Protein AF-A0A1Z4GR09-F1 (afdb_monomer)

Sequence (61 aa):
MEEREKLLDLGARKLRQFCKERRIQGYSTVYNRKKLDGLVDFLIAQQVTSAQVVKCVEMLA

pLDDT: mean 92.84, std 7.58, range [58.03, 96.94]

Secondary structure (DSSP, 8-state):
--HHHHHHHHHHHHHHHHHHHTT-SSHHHHHHHHHHHHHHHHHHHTT--HHHHHHHHHTT-

Organism: NCBI:txid1085406

Radius of gyration: 10.37 Å; Cα contacts (8 Å, |Δi|>4): 50; chains: 1; bounding box: 25×24×22 Å

Solvent-accessible surface area (backbone atoms only — not comparable to full-atom values): 3556 Å² total; per-residue (Å²): 133,55,70,66,56,52,40,55,74,58,33,65,65,53,55,51,50,39,32,58,78,70,62,56,76,63,52,68,62,36,29,73,76,46,38,59,65,36,38,42,54,56,35,49,77,69,70,53,50,47,68,60,41,49,59,56,53,62,76,74,110

Mean predicted aligned error: 3.02 Å

Structure (mmCIF, N/CA/C/O backbone):
data_AF-A0A1Z4GR09-F1
#
_entry.id   AF-A0A1Z4GR09-F1
#
loop_
_atom_site.group_PDB
_atom_site.id
_atom_site.type_symbol
_atom_site.label_atom_id
_atom_site.label_alt_id
_atom_site.label_comp_id
_atom_site.label_asym_id
_atom_site.label_entity_id
_atom_site.label_seq_id
_atom_site.pdbx_PDB_ins_code
_atom_site.Cartn_x
_atom_site.Cartn_y
_atom_site.Cartn_z
_atom_site.occupancy
_atom_site.B_iso_or_equiv
_atom_site.auth_seq_id
_atom_site.auth_comp_id
_atom_site.auth_asym_id
_atom_site.auth_atom_id
_atom_site.pdbx_PDB_model_num
ATOM 1 N N . MET A 1 1 ? 18.121 -4.893 0.511 1.00 59.59 1 MET A N 1
ATOM 2 C CA . MET A 1 1 ? 16.762 -4.760 -0.035 1.00 59.59 1 MET A CA 1
ATOM 3 C C . MET A 1 1 ? 16.182 -3.474 0.508 1.00 59.59 1 MET A C 1
ATOM 5 O O . MET A 1 1 ? 15.996 -3.356 1.722 1.00 59.59 1 MET A O 1
ATOM 9 N N . GLU A 1 2 ? 16.043 -2.488 -0.365 1.00 89.31 2 GLU A N 1
ATOM 10 C CA . GLU A 1 2 ? 15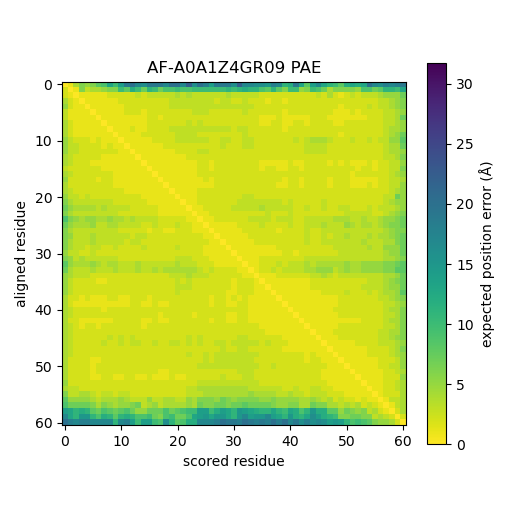.518 -1.170 -0.014 1.00 89.31 2 GLU A CA 1
ATOM 11 C C . GLU A 1 2 ? 14.032 -1.294 0.362 1.00 89.31 2 GLU A C 1
ATOM 13 O O . GLU A 1 2 ? 13.333 -2.185 -0.121 1.00 89.31 2 GLU A O 1
ATOM 18 N N . GLU A 1 3 ? 13.518 -0.439 1.250 1.00 93.19 3 GLU A N 1
ATOM 19 C CA . GLU A 1 3 ? 12.127 -0.555 1.721 1.00 93.19 3 GLU A CA 1
ATOM 20 C C . GLU A 1 3 ? 11.113 -0.436 0.573 1.00 93.19 3 GLU A C 1
ATOM 22 O O . GLU A 1 3 ? 10.067 -1.088 0.569 1.00 93.19 3 GLU A O 1
ATOM 27 N N . ARG A 1 4 ? 11.484 0.335 -0.451 1.00 94.88 4 ARG A N 1
ATOM 28 C CA . ARG A 1 4 ? 10.757 0.462 -1.709 1.00 94.88 4 ARG A CA 1
ATOM 29 C C . A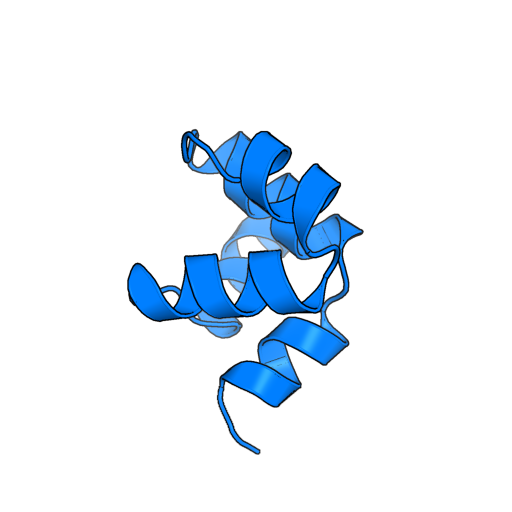RG A 1 4 ? 10.587 -0.872 -2.434 1.00 94.88 4 ARG A C 1
ATOM 31 O O . ARG A 1 4 ? 9.473 -1.186 -2.842 1.00 94.88 4 ARG A O 1
ATOM 38 N N . GLU A 1 5 ? 11.651 -1.664 -2.557 1.00 95.88 5 GLU A N 1
ATOM 39 C CA . GLU A 1 5 ? 11.617 -2.979 -3.216 1.00 95.88 5 GLU A CA 1
ATOM 40 C C . GLU A 1 5 ? 10.690 -3.940 -2.469 1.00 95.88 5 GLU A C 1
ATOM 42 O O . GLU A 1 5 ? 9.824 -4.567 -3.071 1.00 95.88 5 GLU A O 1
ATOM 47 N N . LYS A 1 6 ? 10.777 -3.969 -1.134 1.00 96.00 6 LYS A N 1
ATOM 48 C CA . LYS A 1 6 ? 9.894 -4.812 -0.314 1.00 96.00 6 LYS A CA 1
ATOM 49 C C . LYS A 1 6 ? 8.422 -4.450 -0.496 1.00 96.00 6 LYS A C 1
ATOM 51 O O . LYS A 1 6 ? 7.566 -5.327 -0.552 1.00 96.00 6 LYS A O 1
ATOM 56 N N . LEU A 1 7 ? 8.103 -3.157 -0.555 1.00 96.00 7 LEU A N 1
ATOM 57 C CA . LEU A 1 7 ? 6.733 -2.693 -0.778 1.00 96.00 7 LEU A CA 1
ATOM 58 C C . LEU A 1 7 ? 6.243 -3.019 -2.196 1.00 96.00 7 LEU A C 1
ATOM 60 O O . LEU A 1 7 ? 5.073 -3.373 -2.358 1.00 96.00 7 LEU A O 1
ATOM 64 N N . LEU A 1 8 ? 7.118 -2.943 -3.203 1.00 96.31 8 LEU A N 1
ATOM 65 C CA . LEU A 1 8 ? 6.812 -3.372 -4.570 1.00 96.31 8 LEU A CA 1
ATOM 66 C C . LEU A 1 8 ? 6.468 -4.866 -4.622 1.00 96.31 8 LEU A C 1
ATOM 68 O O . LEU A 1 8 ? 5.427 -5.218 -5.182 1.00 96.31 8 LEU A O 1
ATOM 72 N N . ASP A 1 9 ? 7.263 -5.712 -3.965 1.00 96.31 9 ASP A N 1
ATOM 73 C CA . ASP A 1 9 ? 7.067 -7.168 -3.920 1.00 96.31 9 ASP A CA 1
ATOM 74 C C . ASP A 1 9 ? 5.740 -7.581 -3.263 1.00 96.31 9 ASP A C 1
ATOM 76 O O . ASP A 1 9 ? 5.123 -8.578 -3.644 1.00 96.31 9 ASP A O 1
ATOM 80 N N . LEU A 1 10 ? 5.235 -6.797 -2.302 1.00 95.12 10 LEU A N 1
ATOM 81 C CA . LEU A 1 10 ? 3.916 -7.039 -1.699 1.00 95.12 10 LEU A CA 1
ATOM 82 C C . LEU A 1 10 ? 2.759 -6.824 -2.684 1.00 95.12 10 LEU A C 1
ATOM 84 O O . LEU A 1 10 ? 1.672 -7.389 -2.504 1.00 95.12 10 LEU A O 1
ATOM 88 N N . GLY A 1 11 ? 2.980 -6.004 -3.709 1.00 95.31 11 GLY A N 1
ATOM 89 C CA . GLY A 1 11 ? 2.035 -5.737 -4.778 1.00 95.31 11 GLY A CA 1
ATOM 90 C C . GLY A 1 11 ? 0.823 -4.890 -4.376 1.00 95.31 11 GLY A C 1
ATOM 91 O O . GLY A 1 11 ? 0.435 -4.731 -3.214 1.00 95.31 11 GLY A O 1
ATOM 92 N N . ALA A 1 12 ? 0.138 -4.365 -5.393 1.00 94.69 12 ALA A N 1
ATOM 93 C CA . ALA A 1 12 ? -0.946 -3.394 -5.223 1.00 94.69 12 ALA A CA 1
ATOM 94 C C . ALA A 1 12 ? -2.133 -3.904 -4.389 1.00 94.69 12 ALA A C 1
ATOM 96 O O . ALA A 1 12 ? -2.885 -3.104 -3.833 1.00 94.69 12 ALA A O 1
ATOM 97 N N . ARG A 1 13 ? -2.363 -5.220 -4.322 1.00 94.38 13 ARG A N 1
ATOM 98 C CA . ARG A 1 13 ? -3.471 -5.787 -3.540 1.00 94.38 13 ARG A CA 1
ATOM 99 C C . ARG A 1 13 ? -3.246 -5.585 -2.042 1.00 94.38 13 ARG A C 1
ATOM 101 O O . ARG A 1 13 ? -4.099 -4.974 -1.402 1.00 94.38 13 ARG A O 1
ATOM 108 N N . LYS A 1 14 ? -2.102 -6.040 -1.515 1.00 95.06 14 LYS A N 1
ATOM 109 C CA . LYS A 1 14 ? -1.771 -5.945 -0.085 1.00 95.06 14 LYS A CA 1
ATOM 110 C C . LYS A 1 14 ? -1.632 -4.491 0.357 1.00 95.06 14 LYS A C 1
ATOM 112 O O . LYS A 1 14 ? -2.219 -4.104 1.361 1.00 95.06 14 LYS A O 1
ATOM 117 N N . LEU A 1 15 ? -0.958 -3.661 -0.444 1.00 96.50 15 LEU A N 1
ATOM 118 C CA . LEU A 1 15 ? -0.803 -2.233 -0.144 1.00 96.50 15 LEU A CA 1
ATOM 119 C C . LEU A 1 15 ? -2.153 -1.501 -0.078 1.00 96.50 15 LEU A C 1
ATOM 121 O O . LEU A 1 15 ? -2.401 -0.735 0.851 1.00 96.50 15 LEU A O 1
ATOM 125 N N . ARG A 1 16 ? -3.062 -1.751 -1.034 1.00 95.25 16 ARG A N 1
ATOM 126 C CA . ARG A 1 16 ? -4.398 -1.131 -1.013 1.00 95.25 16 ARG A CA 1
ATOM 127 C C . ARG A 1 16 ? -5.254 -1.649 0.135 1.00 95.25 16 ARG A C 1
ATOM 129 O O . ARG A 1 16 ? -6.006 -0.862 0.698 1.00 95.25 16 ARG A O 1
ATOM 136 N N . GLN A 1 17 ? -5.155 -2.933 0.480 1.00 95.31 17 GLN A N 1
ATOM 137 C CA . GLN A 1 17 ? -5.836 -3.477 1.655 1.00 95.31 17 GLN A CA 1
ATOM 138 C C . GLN A 1 17 ? -5.349 -2.770 2.920 1.00 95.31 17 GLN A C 1
ATOM 140 O O . GLN A 1 17 ? -6.161 -2.175 3.613 1.00 95.31 17 GLN A O 1
ATOM 145 N N . PHE A 1 18 ? -4.036 -2.690 3.140 1.00 96.06 18 PHE A N 1
ATOM 146 C CA . PHE A 1 18 ? -3.466 -1.931 4.255 1.00 96.06 18 PHE A CA 1
ATOM 147 C C . PHE A 1 18 ? -3.982 -0.486 4.319 1.00 96.06 18 PHE A C 1
ATOM 149 O O . PHE A 1 18 ? -4.392 -0.027 5.383 1.00 96.06 18 PHE A O 1
ATOM 156 N N . CYS A 1 19 ? -4.027 0.220 3.184 1.00 95.69 19 CYS A N 1
ATOM 157 C 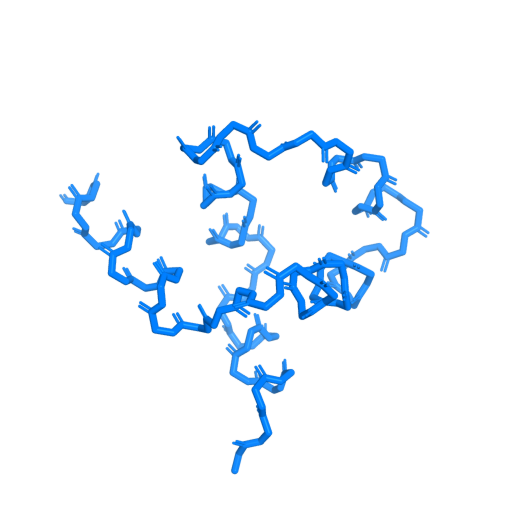CA . CYS A 1 19 ? -4.548 1.587 3.143 1.00 95.69 19 CYS A CA 1
ATOM 158 C C . CYS A 1 19 ? -6.023 1.673 3.558 1.00 95.69 19 CYS A C 1
ATOM 160 O O . CYS A 1 19 ? -6.398 2.617 4.250 1.00 95.69 19 CYS A O 1
ATOM 162 N N . LYS A 1 20 ? -6.857 0.704 3.153 1.00 94.50 20 LYS A N 1
ATOM 163 C CA . LYS A 1 20 ? -8.271 0.639 3.557 1.00 94.50 20 LYS A CA 1
ATOM 164 C C . LYS A 1 20 ? -8.408 0.449 5.064 1.00 94.50 20 LYS A C 1
ATOM 166 O O . LYS A 1 20 ? -9.123 1.214 5.701 1.00 94.50 20 LYS A O 1
ATOM 171 N N . GLU A 1 21 ? -7.674 -0.508 5.618 1.00 94.50 21 GLU A N 1
ATOM 172 C CA . GLU A 1 21 ? -7.727 -0.873 7.040 1.00 94.50 21 GLU A CA 1
ATOM 173 C C . GLU A 1 21 ? -7.219 0.253 7.938 1.00 94.50 21 GLU A C 1
ATOM 175 O O . GLU A 1 21 ? -7.818 0.594 8.955 1.00 94.50 21 GLU A O 1
ATOM 180 N N . ARG A 1 22 ? -6.143 0.919 7.513 1.00 93.94 22 ARG A N 1
ATOM 181 C CA . ARG A 1 22 ? -5.602 2.101 8.193 1.00 93.94 22 ARG A CA 1
ATOM 182 C C . ARG A 1 22 ? -6.362 3.389 7.878 1.00 93.94 22 ARG A C 1
ATOM 184 O O . ARG A 1 22 ? -5.991 4.436 8.397 1.00 93.94 22 ARG A O 1
ATOM 191 N N . ARG A 1 23 ? -7.410 3.327 7.045 1.00 93.81 23 ARG A N 1
ATOM 192 C CA . ARG A 1 23 ? -8.214 4.475 6.586 1.00 93.81 23 ARG A CA 1
ATOM 193 C C . ARG A 1 23 ? -7.349 5.617 6.033 1.00 93.81 23 ARG A C 1
ATOM 195 O O . ARG A 1 23 ? -7.688 6.790 6.183 1.00 93.81 23 ARG A O 1
ATOM 202 N N . ILE A 1 24 ? -6.238 5.270 5.380 1.00 93.94 24 ILE A N 1
ATOM 203 C CA . ILE A 1 24 ? -5.331 6.231 4.750 1.00 93.94 24 ILE A CA 1
ATOM 204 C C . ILE A 1 24 ? -6.092 6.916 3.616 1.00 93.94 24 ILE A C 1
ATOM 206 O O . ILE A 1 24 ? -6.701 6.257 2.776 1.00 93.94 24 ILE A O 1
ATOM 210 N N . GLN A 1 25 ? -6.075 8.244 3.584 1.00 94.06 25 GLN A N 1
ATOM 211 C CA . GLN A 1 25 ? -6.744 9.024 2.544 1.00 94.06 25 GLN A CA 1
ATOM 212 C C . GLN A 1 25 ? -5.810 9.266 1.352 1.00 94.06 25 GLN A C 1
ATOM 214 O O . GLN A 1 25 ? -4.594 9.230 1.483 1.00 94.06 25 GLN A O 1
ATOM 219 N N . GLY A 1 26 ? -6.360 9.486 0.157 1.00 93.00 26 GLY A N 1
ATOM 220 C CA . GLY A 1 26 ? -5.577 9.858 -1.033 1.00 93.00 26 GLY A CA 1
ATOM 221 C C . GLY A 1 26 ? -4.841 8.716 -1.749 1.00 93.00 26 GLY A C 1
ATOM 222 O O . GLY A 1 26 ? -4.487 8.882 -2.918 1.00 93.00 26 GLY A O 1
ATOM 223 N N . TYR A 1 27 ? -4.690 7.538 -1.129 1.00 94.75 27 TYR A N 1
ATOM 224 C CA . TYR A 1 27 ? -4.001 6.394 -1.751 1.00 94.75 27 TYR A CA 1
ATOM 225 C C . TYR A 1 27 ? -4.642 5.953 -3.079 1.00 94.75 27 TYR A C 1
ATOM 227 O O . TYR A 1 27 ? -3.940 5.553 -4.006 1.00 94.75 27 TYR A O 1
ATOM 235 N N . SER A 1 28 ? -5.972 6.047 -3.200 1.00 93.50 28 SER A N 1
ATOM 236 C CA . SER A 1 28 ? -6.710 5.698 -4.419 1.00 93.50 28 SER A CA 1
ATOM 237 C C . SER A 1 28 ? -6.392 6.656 -5.568 1.00 93.50 28 SER A C 1
ATOM 239 O O . SER A 1 28 ? -6.124 6.214 -6.684 1.00 93.50 28 SER A O 1
ATOM 241 N N . THR A 1 29 ? -6.351 7.960 -5.291 1.00 96.00 29 THR A N 1
ATOM 242 C CA . THR A 1 29 ? -5.977 8.996 -6.262 1.00 96.00 29 THR A CA 1
ATOM 243 C C . THR A 1 29 ? -4.544 8.805 -6.744 1.00 96.00 29 THR A C 1
ATOM 245 O O . THR A 1 29 ? -4.287 8.857 -7.948 1.00 96.00 29 THR A O 1
ATOM 248 N N . VAL A 1 30 ? -3.615 8.543 -5.820 1.00 95.19 30 VAL A N 1
ATOM 249 C CA . VAL A 1 30 ? -2.210 8.295 -6.161 1.00 95.19 30 VAL A CA 1
ATOM 250 C C . VAL A 1 30 ? -2.074 7.036 -7.015 1.00 95.19 30 VAL A C 1
ATOM 252 O O . VAL A 1 30 ? -1.463 7.092 -8.082 1.00 95.19 30 VAL A O 1
ATOM 255 N N . TYR A 1 31 ? -2.704 5.931 -6.608 1.00 94.31 31 TYR A N 1
ATOM 256 C CA . TYR A 1 31 ? -2.686 4.680 -7.364 1.00 94.31 31 TYR A CA 1
ATOM 257 C C . TYR A 1 31 ? -3.273 4.841 -8.773 1.00 94.31 31 TYR A C 1
ATOM 259 O O . TYR A 1 31 ? -2.744 4.297 -9.738 1.00 94.31 31 TYR A O 1
ATOM 267 N N . ASN A 1 32 ? -4.339 5.624 -8.937 1.00 93.88 32 ASN A N 1
ATOM 268 C CA . ASN A 1 32 ? -4.925 5.850 -10.257 1.00 93.88 32 ASN A CA 1
ATOM 269 C C . ASN A 1 32 ? -3.991 6.638 -11.187 1.00 93.88 32 ASN A C 1
ATOM 271 O O . ASN A 1 32 ? -3.934 6.328 -12.376 1.00 93.88 32 ASN A O 1
ATOM 275 N N . ARG A 1 33 ? -3.235 7.605 -10.649 1.00 94.00 33 ARG A N 1
ATOM 276 C CA . ARG A 1 33 ? -2.304 8.449 -11.420 1.00 94.00 33 ARG A CA 1
ATOM 277 C C . ARG A 1 33 ? -0.967 7.776 -11.718 1.00 94.00 33 ARG A C 1
ATOM 279 O O . ARG A 1 33 ? -0.462 7.898 -12.824 1.00 94.00 33 ARG A O 1
ATOM 286 N N . LYS A 1 34 ? -0.383 7.111 -10.722 1.00 93.38 34 LYS A N 1
ATOM 287 C CA . LYS A 1 34 ? 1.006 6.624 -10.743 1.00 93.38 34 LYS A CA 1
ATOM 288 C C . LYS A 1 34 ? 1.135 5.115 -10.491 1.00 93.38 34 LYS A C 1
ATOM 290 O O . LYS A 1 34 ? 2.240 4.614 -10.324 1.00 93.38 34 LYS A O 1
ATOM 295 N N . LYS A 1 35 ? 0.014 4.385 -10.467 1.00 95.12 35 LYS A N 1
ATOM 296 C CA . LYS A 1 35 ? -0.044 2.926 -10.275 1.00 95.12 35 LYS A CA 1
ATOM 297 C C . LYS A 1 35 ? 0.690 2.486 -9.004 1.00 95.12 35 LYS A C 1
ATOM 299 O O . LYS A 1 35 ? 0.596 3.156 -7.975 1.00 95.12 35 LYS A O 1
ATOM 304 N N . LEU A 1 36 ? 1.314 1.310 -9.045 1.00 95.69 36 LEU A N 1
ATOM 305 C CA . LEU A 1 36 ? 1.971 0.703 -7.896 1.00 95.69 36 LEU A CA 1
ATOM 306 C C . LEU A 1 36 ? 3.140 1.563 -7.403 1.00 95.69 36 LEU A C 1
ATOM 308 O O . LEU A 1 36 ? 3.186 1.835 -6.210 1.00 95.69 36 LEU A O 1
ATOM 312 N N . ASP A 1 37 ? 4.000 2.051 -8.299 1.00 95.81 37 ASP A N 1
ATOM 313 C CA . ASP A 1 37 ? 5.136 2.907 -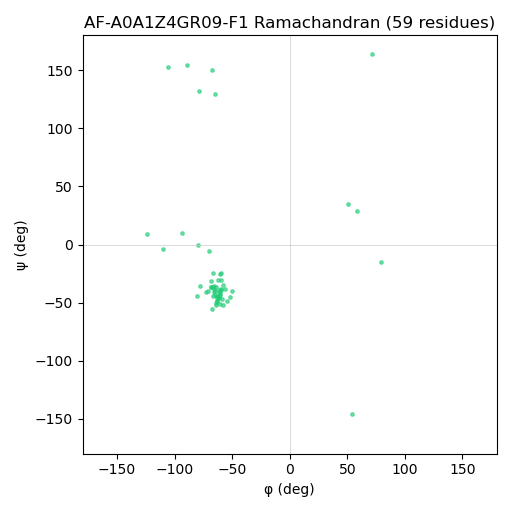7.935 1.00 95.81 37 ASP A CA 1
ATOM 314 C C . ASP A 1 37 ? 4.703 4.126 -7.125 1.00 95.81 37 ASP A C 1
ATOM 316 O O . ASP A 1 37 ? 5.218 4.366 -6.038 1.00 95.81 37 ASP A O 1
ATOM 320 N N . GLY A 1 38 ? 3.675 4.844 -7.588 1.00 95.56 38 GLY A N 1
ATOM 321 C CA . GLY A 1 38 ? 3.171 5.989 -6.836 1.00 95.56 38 GLY A CA 1
ATOM 322 C C . GLY A 1 38 ? 2.583 5.617 -5.483 1.00 95.56 38 GLY A C 1
ATOM 323 O O . GLY A 1 38 ? 2.731 6.376 -4.530 1.00 95.56 38 GLY A O 1
ATOM 324 N N . LEU A 1 39 ? 1.907 4.469 -5.385 1.00 96.50 39 LEU A N 1
ATOM 325 C CA . LEU A 1 39 ? 1.379 3.990 -4.110 1.00 96.50 39 LEU A CA 1
ATOM 326 C C . LEU A 1 39 ? 2.512 3.654 -3.131 1.00 96.50 39 LEU A C 1
ATOM 328 O O . LEU A 1 39 ? 2.394 3.972 -1.951 1.00 96.50 39 LEU A O 1
ATOM 332 N N . VAL A 1 40 ? 3.601 3.054 -3.612 1.00 96.94 40 VAL A N 1
ATOM 333 C CA . VAL A 1 40 ? 4.790 2.762 -2.804 1.00 96.94 40 VAL A CA 1
ATOM 334 C C . VAL A 1 40 ? 5.444 4.055 -2.326 1.00 96.94 40 VAL A C 1
ATOM 336 O O . VAL A 1 40 ? 5.632 4.219 -1.123 1.00 96.94 40 VAL A O 1
ATOM 339 N N . ASP A 1 41 ? 5.704 5.004 -3.226 1.00 96.06 4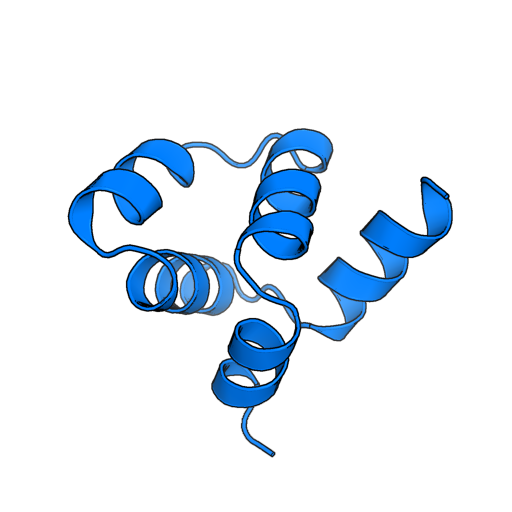1 ASP A N 1
ATOM 340 C CA . ASP A 1 41 ? 6.320 6.286 -2.865 1.00 96.06 41 ASP A CA 1
ATOM 341 C C . ASP A 1 41 ? 5.456 7.053 -1.841 1.00 96.06 41 ASP A C 1
ATOM 343 O O . ASP A 1 41 ? 5.964 7.640 -0.887 1.00 96.06 41 ASP A O 1
ATOM 347 N N . PHE A 1 42 ? 4.129 6.999 -1.989 1.00 95.94 42 PHE A N 1
ATOM 348 C CA . PHE A 1 42 ? 3.176 7.599 -1.053 1.00 95.94 42 PHE A CA 1
ATOM 349 C C . PHE A 1 42 ? 3.184 6.946 0.335 1.00 95.94 42 PHE A C 1
ATOM 351 O O . PHE A 1 42 ? 2.998 7.634 1.341 1.00 95.94 42 PHE A O 1
ATOM 358 N N . LEU A 1 43 ? 3.391 5.631 0.408 1.00 95.88 43 LEU A N 1
ATOM 359 C CA . LEU A 1 43 ? 3.519 4.908 1.673 1.00 95.88 43 LEU A CA 1
ATOM 360 C C . LEU A 1 43 ? 4.862 5.204 2.351 1.00 95.88 43 LEU A C 1
ATOM 362 O O . LEU A 1 43 ? 4.884 5.470 3.552 1.00 95.88 43 LEU A O 1
ATOM 366 N N . ILE A 1 44 ? 5.955 5.266 1.586 1.00 95.94 44 ILE A N 1
ATOM 367 C CA . ILE A 1 44 ? 7.279 5.657 2.096 1.00 95.94 44 ILE A CA 1
ATOM 368 C C . ILE A 1 44 ? 7.2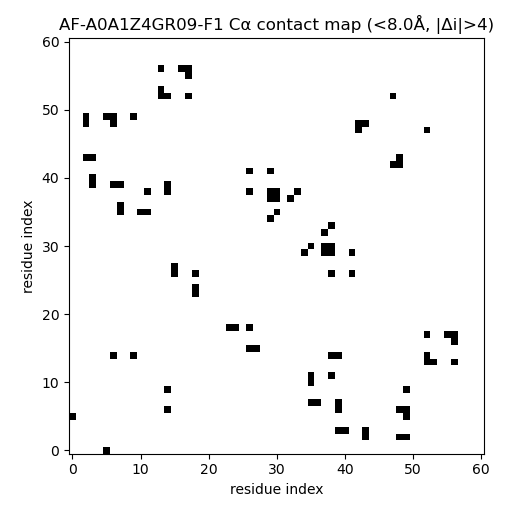47 7.082 2.655 1.00 95.94 44 ILE A C 1
ATOM 370 O O . ILE A 1 44 ? 7.749 7.317 3.751 1.00 95.94 44 ILE A O 1
ATOM 374 N N . ALA A 1 45 ? 6.599 8.021 1.958 1.00 95.69 45 ALA A N 1
ATOM 375 C CA . ALA A 1 45 ? 6.443 9.398 2.431 1.00 95.69 45 ALA A CA 1
ATOM 376 C C . ALA A 1 45 ? 5.690 9.498 3.774 1.00 95.69 45 ALA A C 1
ATOM 378 O O . ALA A 1 45 ? 5.883 10.450 4.525 1.00 95.69 45 ALA A O 1
ATOM 379 N N . GLN A 1 46 ? 4.858 8.505 4.100 1.00 94.25 46 GLN A N 1
ATOM 380 C CA . GLN A 1 46 ? 4.160 8.382 5.384 1.00 94.25 46 GLN A CA 1
ATOM 381 C C . GLN A 1 46 ? 4.915 7.521 6.407 1.00 94.25 46 GLN A C 1
ATOM 383 O O . GLN A 1 46 ? 4.357 7.191 7.452 1.00 94.25 46 GLN A O 1
ATOM 388 N N . GLN A 1 47 ? 6.168 7.153 6.120 1.00 95.31 47 GLN A N 1
ATOM 389 C CA . GLN A 1 47 ? 7.003 6.277 6.948 1.00 95.31 47 GLN A CA 1
ATOM 390 C C . GLN A 1 47 ? 6.383 4.889 7.181 1.00 95.31 47 GLN A C 1
ATOM 392 O O . GLN A 1 47 ? 6.630 4.243 8.201 1.00 95.31 47 GLN A O 1
ATOM 397 N N . VAL A 1 48 ? 5.572 4.419 6.230 1.00 95.12 48 VAL A N 1
ATOM 398 C CA .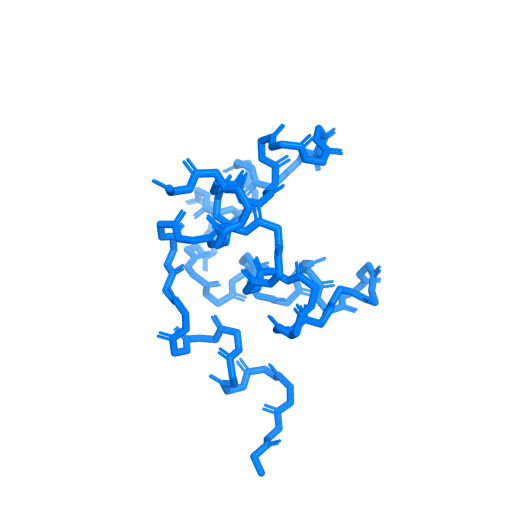 VAL A 1 48 ? 5.010 3.069 6.269 1.00 95.12 48 VAL A CA 1
ATOM 399 C C . VAL A 1 48 ? 6.055 2.065 5.802 1.00 95.12 48 VAL A C 1
ATOM 401 O O . VAL A 1 48 ? 6.659 2.232 4.743 1.00 95.12 48 VAL A O 1
ATOM 404 N N . THR A 1 49 ? 6.215 0.982 6.561 1.00 96.12 49 THR A N 1
ATOM 405 C CA . THR A 1 49 ? 7.124 -0.117 6.215 1.00 96.12 49 THR A CA 1
ATOM 406 C C . THR A 1 49 ? 6.369 -1.355 5.731 1.00 96.12 49 THR A C 1
ATOM 408 O O . THR A 1 49 ? 5.238 -1.637 6.131 1.00 96.12 49 THR A O 1
ATOM 411 N N . SER A 1 50 ? 7.022 -2.151 4.892 1.00 95.94 50 SER A N 1
ATOM 412 C CA . SER A 1 50 ? 6.597 -3.482 4.455 1.00 95.94 50 SER A CA 1
ATOM 413 C C . SER A 1 50 ? 6.219 -4.383 5.632 1.00 95.94 50 SER A C 1
ATOM 415 O O . SER A 1 50 ? 5.193 -5.056 5.577 1.00 95.94 50 SER A O 1
ATOM 417 N N . ALA A 1 51 ? 6.966 -4.329 6.739 1.00 95.50 51 ALA A N 1
ATOM 418 C CA . ALA A 1 51 ? 6.654 -5.073 7.958 1.00 95.50 51 ALA A CA 1
ATOM 419 C C . ALA A 1 51 ? 5.293 -4.676 8.560 1.00 95.50 51 ALA A C 1
ATOM 421 O O . ALA A 1 51 ? 4.523 -5.543 8.976 1.00 95.50 51 ALA A O 1
ATOM 422 N N . GLN A 1 52 ? 4.956 -3.379 8.572 1.00 95.25 52 GLN A N 1
ATOM 423 C CA . GLN A 1 52 ? 3.641 -2.912 9.025 1.00 95.25 52 GLN A CA 1
ATOM 424 C C . GLN A 1 52 ? 2.519 -3.385 8.098 1.00 95.25 52 GLN A C 1
ATOM 426 O O . GLN A 1 52 ? 1.446 -3.748 8.585 1.00 95.25 52 GLN A O 1
ATOM 431 N N . VAL A 1 53 ? 2.762 -3.398 6.784 1.00 95.38 53 VAL A N 1
ATOM 432 C CA . VAL A 1 53 ? 1.795 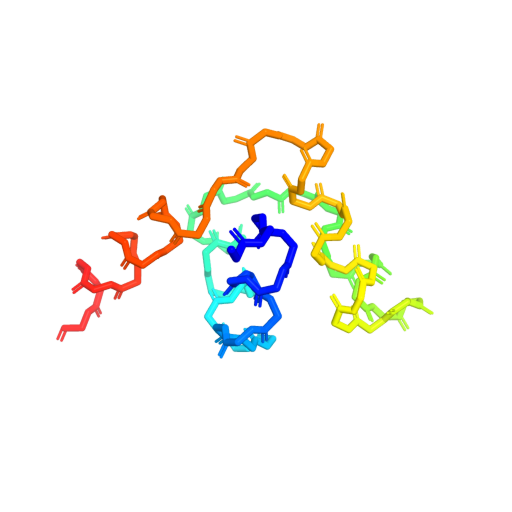-3.896 5.797 1.00 95.38 53 VAL A CA 1
ATOM 433 C C . VAL A 1 53 ? 1.542 -5.385 5.999 1.00 95.38 53 VAL A C 1
ATOM 435 O O . VAL A 1 53 ? 0.387 -5.782 6.134 1.00 95.38 53 VAL A O 1
ATOM 438 N N . VAL A 1 54 ? 2.599 -6.199 6.054 1.00 94.81 54 VAL A N 1
ATOM 439 C CA . VAL A 1 54 ? 2.502 -7.656 6.233 1.00 94.81 54 VAL A CA 1
ATOM 440 C C . VAL A 1 54 ? 1.755 -7.980 7.519 1.00 94.81 54 VAL A C 1
ATOM 442 O O . VAL A 1 54 ? 0.722 -8.638 7.463 1.00 94.81 54 VAL A O 1
ATOM 445 N N . LYS A 1 55 ? 2.183 -7.399 8.645 1.00 94.12 55 LYS A N 1
ATOM 446 C CA . LYS A 1 55 ? 1.546 -7.606 9.949 1.00 94.12 55 LYS A CA 1
ATOM 447 C C . LYS A 1 55 ? 0.055 -7.248 9.943 1.00 94.12 55 LYS A C 1
ATOM 449 O O . LYS A 1 55 ? -0.744 -7.913 10.590 1.00 94.12 55 LYS A O 1
ATOM 454 N N . CYS A 1 56 ? -0.326 -6.185 9.238 1.00 92.31 56 CYS A N 1
ATOM 455 C CA . CYS A 1 56 ? -1.722 -5.770 9.128 1.00 92.31 56 CYS A CA 1
ATOM 456 C C . CYS A 1 56 ? -2.552 -6.724 8.264 1.00 92.3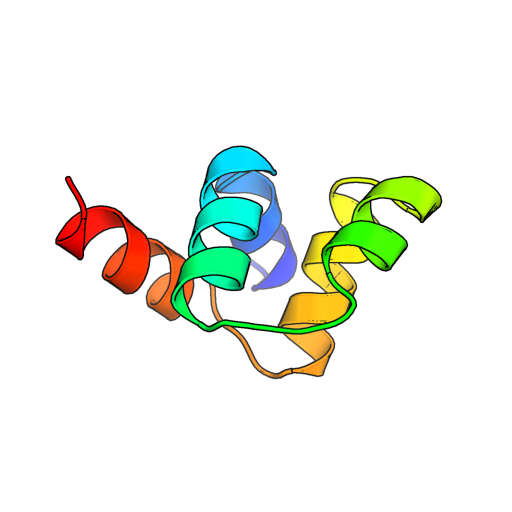1 56 CYS A C 1
ATOM 458 O O . CYS A 1 56 ? -3.703 -6.976 8.591 1.00 92.31 56 CYS A O 1
ATOM 460 N N . VAL A 1 57 ? -1.996 -7.217 7.155 1.00 88.56 57 VAL A N 1
ATOM 461 C CA . VAL A 1 57 ? -2.715 -8.088 6.213 1.00 88.56 57 VAL A CA 1
ATOM 462 C C . VAL A 1 57 ? -2.804 -9.526 6.729 1.00 88.56 57 VAL A C 1
ATOM 464 O O . VAL A 1 57 ? -3.828 -10.164 6.525 1.00 88.56 57 VAL A O 1
ATOM 467 N N . GLU A 1 58 ? -1.780 -10.024 7.422 1.00 87.31 58 GLU A N 1
ATOM 468 C CA . GLU A 1 58 ? -1.788 -11.358 8.041 1.00 87.31 58 GLU A CA 1
ATOM 469 C C . GLU A 1 58 ? -2.767 -11.461 9.211 1.00 87.31 58 GLU A C 1
ATOM 471 O O . GLU A 1 58 ? -3.366 -12.507 9.399 1.00 87.31 58 GLU A O 1
ATOM 476 N N . MET A 1 59 ? -3.002 -10.375 9.957 1.00 77.62 59 MET A N 1
ATOM 477 C CA . MET A 1 59 ? -4.037 -10.349 11.002 1.00 77.62 59 MET A CA 1
ATOM 478 C C . MET A 1 59 ? -5.479 -10.364 10.460 1.00 77.62 59 MET A C 1
ATOM 480 O O . MET A 1 59 ? -6.419 -10.404 11.249 1.00 77.62 59 MET A O 1
ATOM 484 N N . LEU A 1 60 ? -5.664 -10.287 9.139 1.00 68.88 60 LEU A N 1
ATOM 485 C CA . LEU A 1 60 ? -6.975 -10.273 8.477 1.00 68.88 60 LEU A CA 1
ATOM 486 C C . LEU A 1 60 ? -7.266 -11.562 7.695 1.00 68.88 60 LEU A C 1
ATOM 488 O O . LEU A 1 60 ? -8.340 -11.661 7.099 1.00 68.88 60 LEU A O 1
ATOM 492 N N . ALA A 1 61 ? -6.305 -12.487 7.640 1.00 58.03 61 ALA A N 1
ATOM 493 C CA . ALA A 1 61 ? -6.421 -13.796 7.000 1.00 58.03 61 ALA A CA 1
ATOM 494 C C . ALA A 1 61 ? -6.731 -14.870 8.048 1.00 58.03 61 ALA A C 1
ATOM 496 O O . ALA A 1 61 ? -7.513 -15.783 7.705 1.00 58.03 61 ALA A O 1
#

Foldseek 3Di:
DDQLVLQVVCPPVLLVVLCVVVVPPPLVVQCVVPNSSSSSVVCVVVVHGSVSSCVVVVVVD